Protein AF-A0A2W4NNN7-F1 (afdb_monomer_lite)

Radius of gyration: 45.5 Å; chains: 1; bounding box: 93×50×126 Å

Secondary structure (DSSP, 8-state):
------------PPP----PPPPP---PPPHHHHHHHHHHHHHHHHHHHHHHHHHHHHHHHHHHHHHHHHHHHHHHHHHHHHHTT-S-HHHHHHHHHHHHHHHHHHHHHHHT-

Foldseek 3Di:
DDDDDDPPPDPDDPDPDPPPPDDDPPPDDPVVVVVVVVVVVVVVVVVVVVVVVVVVVVVVVVVLVVVLVVLVVVLVVLVVCVVVVVDDPVRSVVVNVVSVVVNVVSVVVVVVD

pLDDT: mean 79.13, std 13.16, range [44.31, 95.81]

Sequence 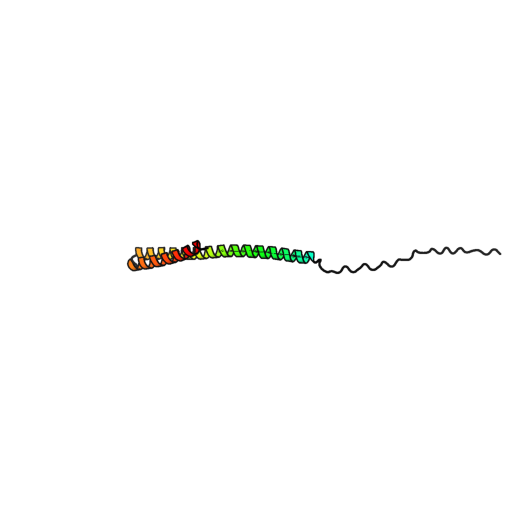(113 aa):
APRGLALVVQLARPPVEPRAPSPPVNGDPPLVLIIGLIAEALLIAGLLFWYFRRQQRRAKASDRQARIDTLARQIAELDNQYNAGKIDANVYEARRAQLKRQIARLMEGESDT

Structure (mmCIF, N/CA/C/O backbone):
data_AF-A0A2W4NNN7-F1
#
_entry.id   AF-A0A2W4NNN7-F1
#
loop_
_atom_site.group_PDB
_atom_site.id
_atom_site.type_symbol
_atom_site.label_atom_id
_atom_site.label_alt_id
_atom_site.label_comp_id
_atom_site.label_asym_id
_atom_site.label_entity_id
_atom_site.label_seq_id
_atom_site.pdbx_PDB_ins_code
_atom_site.Cartn_x
_atom_site.Cartn_y
_atom_site.Cartn_z
_atom_site.occupancy
_atom_site.B_iso_or_equiv
_atom_site.auth_seq_id
_atom_site.auth_comp_id
_atom_site.auth_asym_id
_atom_site.auth_atom_id
_atom_site.pdbx_PDB_model_num
ATOM 1 N N . ALA A 1 1 ? 74.002 -34.725 -98.472 1.00 44.31 1 ALA A N 1
ATOM 2 C CA . ALA A 1 1 ? 73.544 -34.774 -97.069 1.00 44.31 1 ALA A CA 1
ATOM 3 C C . ALA A 1 1 ? 72.354 -33.831 -96.898 1.00 44.31 1 ALA A C 1
ATOM 5 O O . ALA A 1 1 ? 72.559 -32.629 -97.031 1.00 44.31 1 ALA A O 1
ATOM 6 N N . PRO A 1 2 ? 71.122 -34.319 -96.677 1.00 52.44 2 PRO A N 1
ATOM 7 C CA . PRO A 1 2 ? 70.005 -33.448 -96.330 1.00 52.44 2 PRO A CA 1
ATOM 8 C C . PRO A 1 2 ? 70.004 -33.193 -94.814 1.00 52.44 2 PRO A C 1
ATOM 10 O O . PRO A 1 2 ? 70.079 -34.126 -94.018 1.00 52.44 2 PRO A O 1
ATOM 13 N N . ARG A 1 3 ? 69.975 -31.919 -94.408 1.00 48.69 3 ARG A N 1
ATOM 14 C CA . ARG A 1 3 ? 69.863 -31.514 -93.000 1.00 48.69 3 ARG A CA 1
ATOM 15 C C . ARG A 1 3 ? 68.416 -31.708 -92.550 1.00 48.69 3 ARG A C 1
ATOM 17 O O . ARG A 1 3 ? 67.521 -31.050 -93.071 1.00 48.69 3 ARG A O 1
ATOM 24 N N . GLY A 1 4 ? 68.204 -32.616 -91.600 1.00 53.81 4 GLY A N 1
ATOM 25 C CA . GLY A 1 4 ? 66.928 -32.783 -90.913 1.00 53.81 4 GLY A CA 1
ATOM 26 C C . GLY A 1 4 ? 66.606 -31.540 -90.088 1.00 53.81 4 GLY A C 1
ATOM 27 O O . GLY A 1 4 ? 67.339 -31.197 -89.163 1.00 53.81 4 GLY A O 1
ATOM 28 N N . LEU A 1 5 ? 65.521 -30.853 -90.438 1.00 55.59 5 LEU A N 1
ATOM 29 C CA . LEU A 1 5 ? 64.937 -29.798 -89.619 1.00 55.59 5 LEU A CA 1
ATOM 30 C C . LEU A 1 5 ? 64.127 -30.459 -88.501 1.00 55.59 5 LEU A C 1
ATOM 32 O O . LEU A 1 5 ? 63.004 -30.910 -88.714 1.00 55.59 5 LEU A O 1
ATOM 36 N N . ALA A 1 6 ? 64.718 -30.546 -87.311 1.00 56.56 6 ALA A N 1
ATOM 37 C CA . ALA A 1 6 ? 64.005 -30.909 -86.096 1.00 56.56 6 ALA A CA 1
ATOM 38 C C . ALA A 1 6 ? 63.080 -29.745 -85.704 1.00 56.56 6 ALA A C 1
ATOM 40 O O . ALA A 1 6 ? 63.526 -28.719 -85.191 1.00 56.56 6 ALA A O 1
ATOM 41 N N . LEU A 1 7 ? 61.788 -29.890 -85.992 1.00 55.19 7 LEU A N 1
ATOM 42 C CA . LEU A 1 7 ? 60.744 -28.959 -85.577 1.00 55.19 7 LEU A CA 1
ATOM 43 C C . LEU A 1 7 ? 60.498 -29.155 -84.072 1.00 55.19 7 LEU A C 1
ATOM 45 O O . LEU A 1 7 ? 59.757 -30.042 -83.653 1.00 55.19 7 LEU A O 1
ATOM 49 N N . VAL A 1 8 ? 61.172 -28.356 -83.245 1.00 59.72 8 VAL A N 1
ATOM 50 C CA . VAL A 1 8 ? 60.909 -28.284 -81.802 1.00 59.72 8 VAL A CA 1
ATOM 51 C C . VAL A 1 8 ? 59.605 -27.512 -81.613 1.00 59.72 8 VAL A C 1
ATOM 53 O O . VAL A 1 8 ? 59.576 -26.285 -81.649 1.00 59.72 8 VAL A O 1
ATOM 56 N N . VAL A 1 9 ? 58.500 -28.240 -81.451 1.00 59.50 9 VAL A N 1
ATOM 57 C CA . VAL A 1 9 ? 57.197 -27.665 -81.102 1.00 59.50 9 VAL A CA 1
ATOM 58 C C . VAL A 1 9 ? 57.244 -27.250 -79.630 1.00 59.50 9 VAL A C 1
ATOM 60 O O . VAL A 1 9 ? 57.064 -28.060 -78.722 1.00 59.50 9 VAL A O 1
ATOM 63 N N . GLN A 1 10 ? 57.538 -25.975 -79.387 1.00 59.72 10 GLN A N 1
ATOM 64 C CA . GLN A 1 10 ? 57.488 -25.370 -78.062 1.00 59.72 10 GLN A CA 1
ATOM 65 C C . GLN A 1 10 ? 56.012 -25.138 -77.690 1.00 59.72 10 GLN A C 1
ATOM 67 O O . GLN A 1 10 ? 55.399 -24.156 -78.100 1.00 59.72 10 GLN A O 1
ATOM 72 N N . LEU A 1 11 ? 55.420 -26.074 -76.942 1.00 62.75 11 LEU A N 1
ATOM 73 C CA . LEU A 1 11 ? 54.103 -25.916 -76.316 1.00 62.75 11 LEU A CA 1
ATOM 74 C C . LEU A 1 11 ? 54.165 -24.750 -75.318 1.00 62.75 11 LEU A C 1
ATOM 76 O O . LEU A 1 11 ? 54.600 -24.916 -74.177 1.00 62.75 11 LEU A O 1
ATOM 80 N N . ALA A 1 12 ? 53.764 -23.559 -75.759 1.00 63.69 12 ALA A N 1
ATOM 81 C CA . ALA A 1 12 ? 53.596 -22.399 -74.898 1.00 63.69 12 ALA A CA 1
ATOM 82 C C . ALA A 1 12 ? 52.485 -22.698 -73.877 1.00 63.69 12 ALA A C 1
ATOM 84 O O . ALA A 1 12 ? 51.302 -22.716 -74.212 1.00 63.69 12 ALA A O 1
ATOM 85 N N . ARG A 1 13 ? 52.862 -22.979 -72.624 1.00 63.22 13 ARG A N 1
ATOM 86 C CA . ARG A 1 13 ? 51.911 -22.981 -71.503 1.00 63.22 13 ARG A CA 1
ATOM 87 C C . ARG A 1 13 ? 51.355 -21.555 -71.360 1.00 63.22 13 ARG A C 1
ATOM 89 O O . ARG A 1 13 ? 52.161 -20.623 -71.391 1.00 63.22 13 ARG A O 1
ATOM 96 N N . PRO A 1 14 ? 50.034 -21.355 -71.203 1.00 69.88 14 PRO A N 1
ATOM 97 C CA . PRO A 1 14 ? 49.505 -20.027 -70.914 1.00 69.88 14 PRO A CA 1
ATOM 98 C C . PRO A 1 14 ? 50.109 -19.513 -69.595 1.00 69.88 14 PRO A C 1
ATOM 100 O O . PRO A 1 14 ? 50.367 -20.321 -68.693 1.00 69.88 14 PRO A O 1
ATOM 103 N N . PRO A 1 15 ? 50.378 -18.201 -69.476 1.00 67.38 15 PRO A N 1
ATOM 104 C CA . PRO A 1 15 ? 50.933 -17.634 -68.257 1.00 67.38 15 PRO A CA 1
ATOM 105 C C . PRO A 1 15 ? 49.976 -17.922 -67.099 1.00 67.38 15 PRO A C 1
ATOM 107 O O . PRO A 1 15 ? 48.780 -17.652 -67.190 1.00 67.38 15 PRO A O 1
ATOM 110 N N . VAL A 1 16 ? 50.497 -18.500 -66.015 1.00 67.88 16 VAL A N 1
ATOM 111 C CA . VAL A 1 16 ? 49.761 -18.597 -64.752 1.00 67.88 16 VAL A CA 1
ATOM 112 C C . VAL A 1 16 ? 49.606 -17.168 -64.252 1.00 67.88 16 VAL A C 1
ATOM 114 O O . VAL A 1 16 ? 50.550 -16.584 -63.723 1.00 67.88 16 VAL A O 1
ATOM 117 N N . GLU A 1 17 ? 48.443 -16.578 -64.504 1.00 72.88 17 GLU A N 1
ATOM 118 C CA . GLU A 1 17 ? 48.112 -15.243 -64.030 1.00 72.88 17 GLU A CA 1
ATOM 119 C C . GLU A 1 17 ? 48.105 -15.285 -62.492 1.00 72.88 17 GLU A C 1
ATOM 121 O O . GLU A 1 17 ? 47.393 -16.112 -61.906 1.00 72.88 17 GLU A O 1
ATOM 126 N N . PRO A 1 18 ? 48.939 -14.485 -61.805 1.00 71.50 18 PRO A N 1
ATOM 127 C CA . PRO A 1 18 ? 48.935 -14.457 -60.354 1.00 71.50 18 PRO A CA 1
ATOM 128 C C . PRO A 1 18 ? 47.559 -13.967 -59.905 1.00 71.50 18 PRO A C 1
ATOM 130 O O . PRO A 1 18 ? 47.204 -12.809 -60.113 1.00 71.50 18 PRO A O 1
ATOM 133 N N . ARG A 1 19 ? 46.762 -14.869 -59.318 1.00 70.94 19 ARG A N 1
ATOM 134 C CA . ARG A 1 19 ? 45.457 -14.539 -58.740 1.00 70.94 19 ARG A CA 1
ATOM 135 C C . ARG A 1 19 ? 45.673 -13.389 -57.756 1.00 70.94 19 ARG A C 1
ATOM 137 O O . ARG A 1 19 ? 46.334 -13.576 -56.735 1.00 70.94 19 ARG A O 1
ATOM 144 N N . ALA A 1 20 ? 45.158 -12.210 -58.100 1.00 74.62 20 ALA A N 1
ATOM 145 C CA . ALA A 1 20 ? 45.269 -11.028 -57.262 1.00 74.62 20 ALA A CA 1
ATOM 146 C C . ALA A 1 20 ? 44.755 -11.353 -55.847 1.00 74.62 20 ALA A C 1
ATOM 148 O O . ALA A 1 20 ? 43.739 -12.049 -55.720 1.00 74.62 20 ALA A O 1
ATOM 149 N N . PRO A 1 21 ? 45.439 -10.891 -54.787 1.00 72.88 21 PRO A N 1
ATOM 150 C CA . PRO A 1 21 ? 44.943 -11.065 -53.433 1.00 72.88 21 PRO A CA 1
ATOM 151 C C . PRO A 1 21 ? 43.580 -10.378 -53.321 1.00 72.88 21 PRO A C 1
ATOM 153 O O . PRO A 1 21 ? 43.435 -9.193 -53.620 1.00 72.88 21 PRO A O 1
ATOM 156 N N . SER A 1 22 ? 42.565 -11.141 -52.922 1.00 68.50 22 SER A N 1
ATOM 157 C CA . SER A 1 22 ? 41.244 -10.606 -52.602 1.00 68.50 22 SER A CA 1
ATOM 158 C C . SER A 1 22 ? 41.372 -9.580 -51.469 1.00 68.50 22 SER A C 1
ATOM 160 O O . SER A 1 22 ? 42.110 -9.843 -50.514 1.00 68.50 22 SER A O 1
ATOM 162 N N . PRO A 1 23 ? 40.690 -8.423 -51.554 1.00 72.56 23 PRO A N 1
ATOM 163 C CA . PRO A 1 23 ? 40.797 -7.388 -50.535 1.00 72.56 23 PRO A CA 1
ATOM 164 C C . PRO A 1 23 ? 40.353 -7.926 -49.164 1.00 72.56 23 PRO A C 1
ATOM 166 O O . PRO A 1 23 ? 39.443 -8.761 -49.104 1.00 72.56 23 PRO A O 1
ATOM 169 N N . PRO A 1 24 ? 40.972 -7.465 -48.062 1.00 68.38 24 PRO A N 1
ATOM 170 C CA . PRO A 1 24 ? 40.560 -7.857 -46.723 1.00 68.38 24 PRO A CA 1
ATOM 171 C C . PRO A 1 24 ? 39.120 -7.392 -46.474 1.00 68.38 24 PRO A C 1
ATOM 173 O O . PRO A 1 24 ? 38.798 -6.212 -46.610 1.00 68.38 24 PRO A O 1
ATOM 176 N N . VAL A 1 25 ? 38.245 -8.328 -46.108 1.00 67.38 25 VAL A N 1
ATOM 177 C CA . VAL A 1 25 ? 36.930 -8.007 -45.548 1.00 67.38 25 VAL A CA 1
ATOM 178 C C . VAL A 1 25 ? 37.182 -7.469 -44.143 1.00 67.38 25 VAL A C 1
ATOM 180 O O . VAL A 1 25 ? 37.458 -8.235 -43.222 1.00 67.38 25 VAL A O 1
ATOM 183 N N . ASN A 1 26 ? 37.164 -6.146 -43.991 1.00 69.25 26 ASN A N 1
ATOM 184 C CA . ASN A 1 26 ? 37.289 -5.502 -42.686 1.00 69.25 26 ASN A CA 1
ATOM 185 C C . ASN A 1 26 ? 36.083 -5.899 -41.820 1.00 69.25 26 ASN A C 1
ATOM 187 O O . ASN A 1 26 ? 34.936 -5.705 -42.219 1.00 69.25 26 ASN A O 1
ATOM 191 N N . GLY A 1 27 ? 36.353 -6.490 -40.654 1.00 63.66 27 GLY A N 1
ATOM 192 C CA . GLY A 1 27 ? 35.362 -7.040 -39.722 1.00 63.66 27 GLY A CA 1
ATOM 193 C C . GLY A 1 27 ? 34.647 -5.997 -38.863 1.00 63.66 27 GLY A C 1
ATOM 194 O O . GLY A 1 27 ? 34.316 -6.292 -37.716 1.00 63.66 27 GLY A O 1
ATOM 195 N N . ASP A 1 28 ? 34.429 -4.790 -39.384 1.00 70.25 28 ASP A N 1
ATOM 196 C CA . ASP A 1 28 ? 33.667 -3.770 -38.675 1.00 70.25 28 ASP A CA 1
ATOM 197 C C . ASP A 1 28 ? 32.180 -4.142 -38.735 1.00 70.25 28 ASP A C 1
ATOM 199 O O . ASP A 1 28 ? 31.626 -4.278 -39.834 1.00 70.25 28 ASP A O 1
ATOM 203 N N . PRO A 1 29 ? 31.505 -4.348 -37.588 1.00 68.62 29 PRO A N 1
ATOM 204 C CA . PRO A 1 29 ? 30.083 -4.640 -37.594 1.00 68.62 29 PRO A CA 1
ATOM 205 C C . PRO A 1 29 ? 29.358 -3.491 -38.306 1.00 68.62 29 PRO A C 1
ATOM 207 O O . PRO A 1 29 ? 29.564 -2.326 -37.949 1.00 68.62 29 PRO A O 1
ATOM 210 N N . PRO A 1 30 ? 28.520 -3.784 -39.319 1.00 78.94 30 PRO A N 1
ATOM 211 C CA . PRO A 1 30 ? 27.854 -2.745 -40.081 1.00 78.94 30 PRO A CA 1
ATOM 212 C C . PRO A 1 30 ? 27.048 -1.883 -39.117 1.00 78.94 30 PRO A C 1
ATOM 214 O O . PRO A 1 30 ? 26.241 -2.387 -38.339 1.00 78.94 30 PRO A O 1
ATOM 217 N N . LEU A 1 31 ? 27.279 -0.574 -39.177 1.00 80.81 31 LEU A N 1
ATOM 218 C CA . LEU A 1 31 ? 26.737 0.436 -38.264 1.00 80.81 31 LEU A CA 1
ATOM 219 C C . LEU A 1 31 ? 25.209 0.325 -38.064 1.00 80.81 31 LEU A C 1
ATOM 221 O O . LEU A 1 31 ? 24.688 0.625 -36.993 1.00 80.81 31 LEU A O 1
ATOM 225 N N . VAL A 1 32 ? 24.500 -0.201 -39.065 1.00 81.06 32 VAL A N 1
ATOM 226 C CA . VAL A 1 32 ? 23.065 -0.524 -39.024 1.00 81.06 32 VAL A CA 1
ATOM 227 C C . VAL A 1 32 ? 22.712 -1.550 -37.937 1.00 81.06 32 VAL A C 1
ATOM 229 O O . VAL A 1 32 ? 21.696 -1.389 -37.267 1.00 81.06 32 VAL A O 1
ATOM 232 N N . LEU A 1 33 ? 23.543 -2.574 -37.715 1.00 84.19 33 LEU A N 1
ATOM 233 C CA . LEU A 1 33 ? 23.321 -3.566 -36.658 1.00 84.19 33 LEU A CA 1
ATOM 234 C C . LEU A 1 33 ? 23.467 -2.946 -35.269 1.00 84.19 33 LEU A C 1
ATOM 236 O O . LEU A 1 33 ? 22.658 -3.233 -34.394 1.00 84.19 33 LEU A O 1
ATOM 240 N N . ILE A 1 34 ? 24.447 -2.057 -35.077 1.00 85.25 34 ILE A N 1
ATOM 241 C CA . ILE A 1 34 ? 24.634 -1.344 -33.805 1.00 85.25 34 ILE A CA 1
ATOM 242 C C . ILE A 1 34 ? 23.418 -0.457 -33.516 1.00 85.25 34 ILE A C 1
ATOM 244 O O . ILE A 1 34 ? 22.875 -0.496 -32.414 1.00 85.25 34 ILE A O 1
ATOM 248 N N . ILE A 1 35 ? 22.953 0.303 -34.514 1.00 89.44 35 ILE A N 1
ATOM 249 C CA . ILE A 1 35 ? 21.759 1.149 -34.378 1.00 89.44 35 ILE A CA 1
ATOM 250 C C . ILE A 1 35 ? 20.522 0.304 -34.062 1.00 89.44 35 ILE A C 1
ATOM 252 O O . ILE A 1 35 ? 19.754 0.670 -33.174 1.00 89.44 35 ILE A O 1
ATOM 256 N N . GLY A 1 36 ? 20.342 -0.828 -34.748 1.00 90.19 36 GLY A N 1
ATOM 257 C CA . GLY A 1 36 ? 19.230 -1.746 -34.496 1.00 90.19 36 GLY A CA 1
ATOM 258 C C . GLY A 1 36 ? 19.214 -2.255 -33.055 1.00 90.19 36 GLY A C 1
ATOM 259 O O . GLY A 1 36 ? 18.179 -2.205 -32.395 1.00 90.19 36 GLY A O 1
ATOM 260 N N . LEU A 1 37 ? 20.379 -2.645 -32.537 1.00 91.12 37 LEU A N 1
ATOM 261 C CA . LEU A 1 37 ? 20.535 -3.172 -31.181 1.00 91.12 37 LEU A CA 1
ATOM 262 C C . LEU A 1 37 ? 20.262 -2.100 -30.113 1.00 91.12 37 LEU A C 1
ATOM 264 O O . LEU A 1 37 ? 19.606 -2.369 -29.107 1.00 91.12 37 LEU A O 1
ATOM 268 N N . ILE A 1 38 ? 20.695 -0.858 -30.354 1.00 92.81 38 ILE A N 1
ATOM 269 C CA . ILE A 1 38 ? 20.387 0.284 -29.480 1.00 92.81 38 ILE A CA 1
ATOM 270 C C . ILE A 1 38 ? 18.886 0.594 -29.502 1.00 92.81 38 ILE A C 1
ATOM 272 O O . ILE A 1 38 ? 18.289 0.805 -28.446 1.00 92.81 38 ILE A O 1
ATOM 276 N N . ALA A 1 39 ? 18.263 0.613 -30.682 1.00 93.62 39 ALA A N 1
ATOM 277 C CA . ALA A 1 39 ? 16.835 0.883 -30.815 1.00 93.62 39 ALA A CA 1
ATOM 278 C C . ALA A 1 39 ? 15.991 -0.169 -30.077 1.00 93.62 39 ALA A C 1
ATOM 280 O O . ALA A 1 39 ? 15.068 0.181 -29.343 1.00 93.62 39 ALA A O 1
ATOM 281 N N . GLU A 1 40 ? 16.345 -1.447 -30.207 1.00 92.12 40 GLU A N 1
ATOM 282 C CA . GLU A 1 40 ? 15.691 -2.543 -29.493 1.00 92.12 40 GLU A CA 1
ATOM 283 C C . GLU A 1 40 ? 15.870 -2.419 -27.973 1.00 92.12 40 GLU A C 1
ATOM 285 O O . GLU A 1 40 ? 14.894 -2.494 -27.221 1.00 92.12 40 GLU A O 1
ATOM 290 N N . ALA A 1 41 ? 17.090 -2.132 -27.510 1.00 93.94 41 ALA A N 1
ATOM 291 C CA . ALA A 1 41 ? 17.364 -1.916 -26.093 1.00 93.94 41 ALA A CA 1
ATOM 292 C C . ALA A 1 41 ? 16.544 -0.749 -25.516 1.00 93.94 41 ALA A C 1
ATOM 294 O O . ALA A 1 41 ? 16.010 -0.859 -24.411 1.00 93.94 41 ALA A O 1
ATOM 295 N N . LEU A 1 42 ? 16.385 0.346 -26.267 1.00 95.81 42 LEU A N 1
ATOM 296 C CA . LEU A 1 42 ? 15.564 1.490 -25.860 1.00 95.81 42 LEU A CA 1
ATOM 297 C C . LEU A 1 42 ? 14.072 1.151 -25.811 1.00 95.81 42 LEU A C 1
ATOM 299 O O . LEU A 1 42 ? 13.385 1.593 -24.889 1.00 95.81 42 LEU A O 1
ATOM 303 N N . LEU A 1 43 ? 13.567 0.348 -26.751 1.00 95.12 43 LEU A N 1
ATOM 304 C CA . LEU A 1 43 ? 12.180 -0.120 -26.726 1.00 95.12 43 LEU A CA 1
ATOM 305 C C . LEU A 1 43 ? 11.913 -0.997 -25.500 1.00 95.12 43 LEU A C 1
ATOM 307 O O . LEU A 1 43 ? 10.931 -0.772 -24.791 1.00 95.12 43 LEU A O 1
ATOM 311 N N . ILE A 1 44 ? 12.804 -1.946 -25.204 1.00 95.06 44 ILE A N 1
ATOM 312 C CA . ILE A 1 44 ? 12.689 -2.819 -24.029 1.00 95.06 44 ILE A CA 1
ATOM 313 C C . ILE A 1 44 ? 12.788 -1.994 -22.743 1.00 95.06 44 ILE A C 1
ATOM 315 O O . ILE A 1 44 ? 11.943 -2.132 -21.859 1.00 95.06 44 ILE A O 1
ATOM 319 N N . ALA A 1 45 ? 13.772 -1.098 -22.642 1.00 92.44 45 ALA A N 1
ATOM 320 C CA . ALA A 1 45 ? 13.948 -0.233 -21.480 1.00 92.44 45 ALA A CA 1
ATOM 321 C C . ALA A 1 45 ? 12.738 0.687 -21.266 1.00 92.44 45 ALA A C 1
ATOM 323 O O . ALA A 1 45 ? 12.258 0.821 -20.140 1.00 92.44 45 ALA A O 1
ATOM 324 N N . GLY A 1 46 ? 12.197 1.270 -22.338 1.00 91.56 46 GLY A N 1
ATOM 325 C CA . GLY A 1 46 ? 10.989 2.089 -22.297 1.00 91.56 46 GLY A CA 1
ATOM 326 C C . GLY A 1 46 ? 9.757 1.295 -21.864 1.00 91.56 46 GLY A C 1
ATOM 327 O O . GLY A 1 46 ? 8.990 1.759 -21.017 1.00 91.56 46 GLY A O 1
ATOM 328 N N . LEU A 1 47 ? 9.590 0.073 -22.378 1.00 93.00 47 LEU A N 1
ATOM 329 C CA . LEU A 1 47 ? 8.476 -0.804 -22.023 1.00 93.00 47 LEU A CA 1
ATOM 330 C C . LEU A 1 47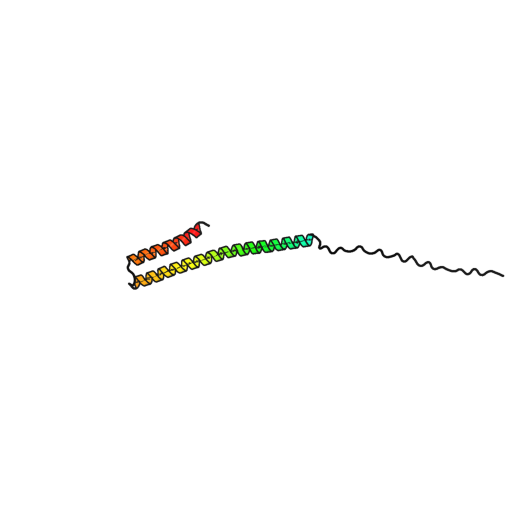 ? 8.565 -1.273 -20.566 1.00 93.00 47 LEU A C 1
ATOM 332 O O . LEU A 1 47 ? 7.569 -1.218 -19.843 1.00 93.00 47 LEU A O 1
ATOM 336 N N . LEU A 1 48 ? 9.757 -1.668 -20.109 1.00 92.12 48 LEU A N 1
ATOM 337 C CA . LEU A 1 48 ? 10.015 -2.011 -18.712 1.00 92.12 48 LEU A CA 1
ATOM 338 C C . LEU A 1 48 ? 9.771 -0.806 -17.805 1.00 92.12 48 LEU A C 1
ATOM 340 O O . LEU A 1 48 ? 9.058 -0.933 -16.813 1.00 92.12 48 LEU A O 1
ATOM 344 N N . PHE A 1 49 ? 10.282 0.376 -18.154 1.00 92.19 49 PHE A N 1
ATOM 345 C CA . PHE A 1 49 ? 10.047 1.603 -17.394 1.00 92.19 49 PHE A CA 1
ATOM 346 C C . PHE A 1 49 ? 8.552 1.926 -17.289 1.00 92.19 49 PHE A C 1
ATOM 348 O O . PHE A 1 49 ? 8.056 2.219 -16.199 1.00 92.19 49 PHE A O 1
ATOM 355 N N . TRP A 1 50 ? 7.805 1.817 -18.390 1.00 91.00 50 TRP A N 1
ATOM 356 C CA . TRP A 1 50 ? 6.355 2.009 -18.397 1.00 91.00 50 TRP A CA 1
ATOM 357 C C . TRP A 1 50 ? 5.631 0.971 -17.529 1.00 91.00 50 TRP A C 1
ATOM 359 O O . TRP A 1 50 ? 4.754 1.324 -16.733 1.00 91.00 50 TRP A O 1
ATOM 369 N N . TYR A 1 51 ? 6.031 -0.297 -17.621 1.00 88.94 51 TYR A N 1
ATOM 370 C CA . TYR A 1 51 ? 5.459 -1.390 -16.843 1.00 88.94 51 TYR A CA 1
ATOM 371 C C . TYR A 1 51 ? 5.728 -1.238 -15.338 1.00 88.94 51 TYR A C 1
ATOM 373 O O . TYR A 1 51 ? 4.790 -1.279 -14.537 1.00 88.94 51 TYR A O 1
ATOM 381 N N . PHE A 1 52 ? 6.973 -0.966 -14.942 1.00 83.12 52 PHE A N 1
ATOM 382 C CA . PHE A 1 52 ? 7.341 -0.704 -13.549 1.00 83.12 52 PHE A CA 1
ATOM 383 C C . PHE A 1 52 ? 6.650 0.547 -13.008 1.00 83.12 52 PHE A C 1
ATOM 385 O O . PHE A 1 52 ? 6.114 0.526 -11.899 1.00 83.12 52 PHE A O 1
ATOM 392 N N . ARG A 1 53 ? 6.559 1.620 -13.802 1.00 80.56 53 ARG A N 1
ATOM 393 C CA . ARG A 1 53 ? 5.807 2.827 -13.431 1.00 80.56 53 ARG A CA 1
ATOM 394 C C . ARG A 1 53 ? 4.325 2.521 -13.199 1.00 80.56 53 ARG A C 1
ATOM 396 O O . ARG A 1 53 ? 3.725 3.074 -12.277 1.00 80.56 53 ARG A O 1
ATOM 403 N N . ARG A 1 54 ? 3.725 1.620 -13.984 1.00 73.50 54 ARG A N 1
ATOM 404 C CA . ARG A 1 54 ? 2.339 1.165 -13.785 1.00 73.50 54 ARG A CA 1
ATOM 405 C C . ARG A 1 54 ? 2.187 0.304 -12.529 1.00 73.50 54 ARG A C 1
ATOM 407 O O . ARG A 1 54 ? 1.207 0.468 -11.803 1.00 73.50 54 A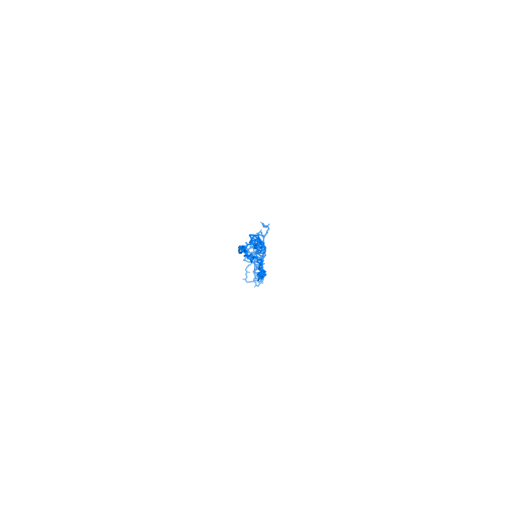RG A O 1
ATOM 414 N N . GLN A 1 55 ? 3.146 -0.571 -12.235 1.00 71.12 55 GLN A N 1
ATOM 415 C CA . GLN A 1 55 ? 3.130 -1.381 -11.015 1.00 71.12 55 GLN A CA 1
ATOM 416 C C . GLN A 1 55 ? 3.295 -0.539 -9.747 1.00 71.12 55 GLN A C 1
ATOM 418 O O . GLN A 1 55 ? 2.570 -0.757 -8.781 1.00 71.12 55 GLN A O 1
ATOM 423 N N . GLN A 1 56 ? 4.166 0.472 -9.757 1.00 69.00 56 GLN A N 1
ATOM 424 C CA . GLN A 1 56 ? 4.338 1.366 -8.610 1.00 69.00 56 GLN A CA 1
ATOM 425 C C . GLN A 1 56 ? 3.047 2.111 -8.248 1.00 69.00 56 GLN A C 1
ATOM 427 O O . GLN A 1 56 ? 2.784 2.345 -7.070 1.00 69.00 56 GLN A O 1
ATOM 432 N N . ARG A 1 57 ? 2.206 2.449 -9.234 1.00 63.78 57 ARG A N 1
ATOM 433 C CA . ARG A 1 57 ? 0.879 3.032 -8.973 1.00 63.78 57 ARG A CA 1
ATOM 434 C C . ARG A 1 57 ? -0.052 2.040 -8.270 1.00 63.78 57 ARG A C 1
ATOM 436 O O . ARG A 1 57 ? -0.737 2.417 -7.327 1.00 63.78 57 ARG A O 1
ATOM 443 N N . ARG A 1 58 ? -0.028 0.765 -8.671 1.00 63.47 58 ARG A N 1
ATOM 444 C CA . ARG A 1 58 ? -0.836 -0.301 -8.049 1.00 63.47 58 ARG A CA 1
ATOM 445 C C . ARG A 1 58 ? -0.364 -0.652 -6.636 1.00 63.47 58 ARG A C 1
ATOM 447 O O . ARG A 1 58 ? -1.190 -0.807 -5.746 1.00 63.47 58 ARG A O 1
ATOM 454 N N . ALA A 1 59 ? 0.948 -0.720 -6.416 1.00 63.47 59 ALA A N 1
ATOM 455 C CA . ALA A 1 59 ? 1.523 -0.998 -5.100 1.00 63.47 59 ALA A CA 1
ATOM 456 C C . ALA A 1 59 ? 1.177 0.100 -4.079 1.00 63.47 59 ALA A C 1
ATOM 458 O O . ALA A 1 59 ? 0.805 -0.204 -2.950 1.00 63.47 59 ALA A O 1
ATOM 459 N N . LYS A 1 60 ? 1.215 1.375 -4.492 1.00 64.44 60 LYS A N 1
ATOM 460 C CA . LYS A 1 60 ? 0.820 2.508 -3.639 1.00 64.44 60 LYS A CA 1
ATOM 461 C C . LYS A 1 60 ? -0.664 2.480 -3.265 1.00 64.44 60 LYS A C 1
ATOM 463 O O . LYS A 1 60 ? -0.997 2.778 -2.122 1.00 64.44 60 LYS A O 1
ATOM 468 N N . ALA A 1 61 ? -1.537 2.098 -4.200 1.00 64.88 61 ALA A N 1
ATOM 469 C CA . ALA A 1 61 ? -2.962 1.923 -3.918 1.00 64.88 61 ALA A CA 1
ATOM 470 C C . ALA A 1 61 ? -3.203 0.776 -2.917 1.00 64.88 61 ALA A C 1
ATOM 472 O O . ALA A 1 61 ? -3.942 0.945 -1.952 1.00 64.88 61 ALA A O 1
ATOM 473 N N . SER A 1 62 ? -2.508 -0.357 -3.086 1.00 72.62 62 SER A N 1
ATOM 474 C CA . SER A 1 62 ? -2.612 -1.507 -2.176 1.00 72.62 62 SER A CA 1
ATOM 475 C C . SER A 1 62 ? -2.118 -1.203 -0.756 1.00 72.62 62 SER A C 1
ATOM 477 O O . SER A 1 62 ? -2.770 -1.601 0.205 1.00 72.62 62 SER A O 1
ATOM 479 N N . ASP A 1 63 ? -0.989 -0.499 -0.604 1.00 78.69 63 ASP A N 1
ATOM 480 C CA . ASP A 1 63 ? -0.460 -0.118 0.716 1.00 78.69 63 ASP A CA 1
ATOM 481 C C . ASP A 1 63 ? -1.403 0.856 1.441 1.00 78.69 63 ASP A C 1
ATOM 483 O O . ASP A 1 63 ? -1.623 0.758 2.647 1.00 78.69 63 ASP A O 1
ATOM 487 N N . ARG A 1 64 ? -2.032 1.776 0.699 1.00 75.81 64 ARG A N 1
ATOM 488 C CA . ARG A 1 64 ? -3.014 2.710 1.262 1.00 75.81 64 ARG A CA 1
ATOM 489 C C . ARG A 1 64 ? -4.291 1.996 1.715 1.00 75.81 64 ARG A C 1
ATOM 491 O O . ARG A 1 64 ? -4.750 2.264 2.825 1.00 75.81 64 ARG A O 1
ATOM 498 N N . GLN A 1 65 ? -4.810 1.057 0.921 1.00 81.56 65 GLN A N 1
ATOM 499 C CA . GLN A 1 65 ? -5.971 0.245 1.302 1.00 81.56 65 GLN A CA 1
ATOM 500 C C . GLN A 1 65 ? -5.699 -0.561 2.580 1.00 81.56 65 GLN A C 1
ATOM 502 O O . GLN A 1 65 ? -6.512 -0.550 3.500 1.00 81.56 65 GLN A O 1
ATOM 507 N N . ALA A 1 66 ? -4.514 -1.169 2.700 1.00 83.81 66 ALA A N 1
ATOM 508 C CA . ALA A 1 66 ? -4.127 -1.908 3.902 1.00 83.81 66 ALA A CA 1
ATOM 509 C C . ALA A 1 66 ? -4.108 -1.024 5.168 1.00 83.81 66 ALA A C 1
ATOM 511 O O . ALA A 1 66 ? -4.476 -1.471 6.261 1.00 83.81 66 ALA A O 1
ATOM 512 N N . ARG A 1 67 ? -3.722 0.254 5.037 1.00 84.88 67 ARG A N 1
ATOM 513 C CA . ARG A 1 67 ? -3.769 1.232 6.140 1.00 84.88 67 ARG A CA 1
ATOM 514 C C . ARG A 1 67 ? -5.205 1.595 6.522 1.00 84.88 67 ARG A C 1
ATOM 516 O O . ARG A 1 67 ? -5.497 1.670 7.714 1.00 84.88 67 ARG A O 1
ATOM 523 N N . ILE A 1 68 ? -6.095 1.779 5.544 1.00 84.88 68 ILE A N 1
ATOM 524 C CA . ILE A 1 68 ? -7.526 2.040 5.784 1.00 84.88 68 ILE A CA 1
ATOM 525 C C . ILE A 1 68 ? -8.161 0.855 6.520 1.00 84.88 68 ILE A C 1
ATOM 527 O O . ILE A 1 68 ? -8.792 1.051 7.558 1.00 84.88 68 ILE A O 1
ATOM 531 N N . ASP A 1 69 ? -7.917 -0.371 6.056 1.00 86.44 69 ASP A N 1
ATOM 532 C CA . ASP A 1 69 ? -8.428 -1.592 6.688 1.00 86.44 69 ASP A CA 1
ATOM 533 C C . ASP A 1 69 ? -7.926 -1.740 8.133 1.00 86.44 69 ASP A C 1
ATOM 535 O O . ASP A 1 69 ? -8.667 -2.146 9.032 1.00 86.44 69 ASP A O 1
ATOM 539 N N . THR A 1 70 ? -6.670 -1.366 8.387 1.00 89.19 70 THR A N 1
ATOM 540 C CA . THR A 1 70 ? -6.092 -1.376 9.737 1.00 89.19 70 THR A CA 1
ATOM 541 C C . THR A 1 70 ? -6.792 -0.375 10.661 1.00 89.19 70 THR A C 1
ATOM 543 O O . THR A 1 70 ? -7.116 -0.719 11.798 1.00 89.19 70 THR A O 1
ATOM 546 N N . LEU A 1 71 ? -7.074 0.843 10.186 1.00 88.06 71 LEU A N 1
ATOM 547 C CA . LEU A 1 71 ? -7.819 1.846 10.956 1.00 88.06 71 LEU A CA 1
ATOM 548 C C . LEU A 1 71 ? -9.271 1.412 11.198 1.00 88.06 71 LEU A C 1
ATOM 550 O O . LEU A 1 71 ? -9.789 1.599 12.297 1.00 88.06 71 LEU A O 1
ATOM 554 N N . ALA A 1 72 ? -9.912 0.774 10.217 1.00 87.12 72 ALA A N 1
ATOM 555 C CA . ALA A 1 72 ? -11.257 0.226 10.369 1.00 87.12 72 ALA A CA 1
ATOM 556 C C . ALA A 1 72 ? -11.314 -0.867 11.451 1.00 87.12 72 ALA A C 1
ATOM 558 O O . ALA A 1 72 ? -12.217 -0.863 12.288 1.00 87.12 72 ALA A O 1
ATOM 559 N N . ARG A 1 73 ? -10.314 -1.759 11.505 1.00 90.12 73 ARG A N 1
ATOM 560 C CA . ARG A 1 73 ? -10.196 -2.762 12.580 1.00 90.12 73 ARG A CA 1
ATOM 561 C C . ARG A 1 73 ? -10.010 -2.128 13.956 1.00 90.12 73 ARG A C 1
ATOM 563 O O . ARG A 1 73 ? -10.586 -2.617 14.920 1.00 90.12 73 ARG A O 1
ATOM 570 N N . GLN A 1 74 ? -9.251 -1.037 14.056 1.00 88.00 74 GLN A N 1
ATOM 571 C CA . GLN A 1 74 ? -9.099 -0.309 15.322 1.00 88.00 74 GLN A CA 1
ATOM 572 C C . GLN A 1 74 ? -10.417 0.312 15.792 1.00 88.00 74 GLN A C 1
ATOM 574 O O . GLN A 1 74 ? -10.679 0.317 16.990 1.00 88.00 74 GLN A O 1
ATOM 579 N N . ILE A 1 75 ? -11.257 0.797 14.869 1.00 86.62 75 ILE A N 1
ATOM 580 C CA . ILE A 1 75 ? -12.610 1.264 15.202 1.00 86.62 75 ILE A CA 1
ATOM 581 C C . ILE A 1 75 ? -13.450 0.093 15.719 1.00 86.62 75 ILE A C 1
ATOM 583 O O . ILE A 1 75 ? -14.050 0.219 16.775 1.00 86.62 75 ILE A O 1
ATOM 587 N N . ALA A 1 76 ? -13.436 -1.059 15.044 1.00 90.69 76 ALA A N 1
ATOM 588 C CA . ALA A 1 76 ? -14.186 -2.233 15.498 1.00 90.69 76 ALA A CA 1
ATOM 589 C C . ALA A 1 76 ? -13.746 -2.715 16.895 1.00 90.69 76 ALA A C 1
ATOM 591 O O . ALA A 1 76 ? -14.576 -3.067 17.729 1.00 90.69 76 ALA A O 1
ATOM 592 N N . GLU A 1 77 ? -12.444 -2.692 17.177 1.00 90.88 77 GLU A N 1
ATOM 593 C CA . GLU A 1 77 ? -11.915 -3.029 18.499 1.00 90.88 77 GLU A CA 1
ATOM 594 C C . GLU A 1 77 ? -12.316 -1.992 19.560 1.00 90.88 77 GLU A C 1
ATOM 596 O O . GLU A 1 77 ? -12.703 -2.350 20.671 1.00 90.88 77 GLU A O 1
ATOM 601 N N . LEU A 1 78 ? -12.285 -0.704 19.214 1.00 89.00 78 LEU A N 1
ATOM 602 C CA . LEU A 1 78 ? -12.755 0.369 20.086 1.00 89.00 78 LEU A CA 1
ATOM 603 C C . LEU A 1 78 ? -14.259 0.230 20.393 1.00 89.00 78 LEU A C 1
ATOM 605 O O . LEU A 1 78 ? -14.658 0.369 21.549 1.00 89.00 78 LEU A O 1
ATOM 609 N N . ASP A 1 79 ? -15.072 -0.091 19.385 1.00 88.94 79 ASP A N 1
ATOM 610 C CA . ASP A 1 79 ? -16.509 -0.348 19.514 1.00 88.94 79 ASP A CA 1
A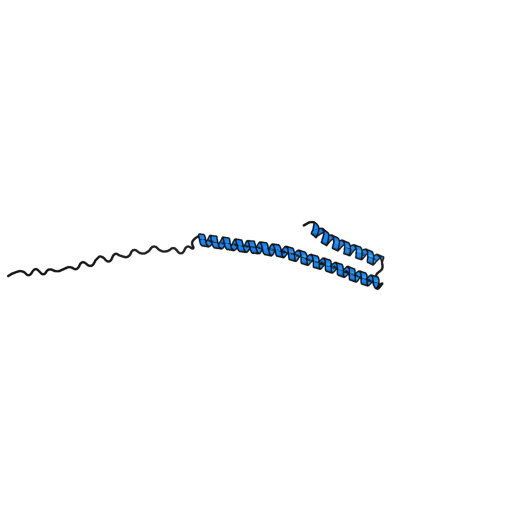TOM 611 C C . ASP A 1 79 ? -16.757 -1.548 20.451 1.00 88.94 79 ASP A C 1
ATOM 613 O O . ASP A 1 79 ? -17.600 -1.481 21.346 1.00 88.94 79 ASP A O 1
ATOM 617 N N . ASN A 1 80 ? -15.967 -2.622 20.328 1.00 90.50 80 ASN A N 1
ATOM 618 C CA . ASN A 1 80 ? -16.033 -3.771 21.236 1.00 90.50 80 ASN A CA 1
ATOM 619 C C . ASN A 1 80 ? -15.672 -3.401 22.680 1.00 90.50 80 ASN A C 1
ATOM 621 O O . ASN A 1 80 ? -16.330 -3.855 23.615 1.00 90.50 80 ASN A O 1
ATOM 625 N N . GLN A 1 81 ? -14.643 -2.577 22.885 1.00 89.38 81 GLN A N 1
ATOM 626 C CA . GLN A 1 81 ? -14.241 -2.126 24.220 1.00 89.38 81 GLN A CA 1
ATOM 627 C C . GLN A 1 81 ? -15.308 -1.247 24.874 1.00 89.38 81 GLN A C 1
ATOM 629 O O . GLN A 1 81 ? -15.542 -1.378 26.077 1.00 89.38 81 GLN A O 1
ATOM 634 N N . TYR A 1 82 ? -15.972 -0.393 24.094 1.00 90.75 82 TYR A N 1
ATOM 635 C CA . TYR A 1 82 ? -17.094 0.417 24.563 1.00 90.75 82 TYR A CA 1
ATOM 636 C C . TYR A 1 82 ? -18.302 -0.452 24.924 1.00 90.75 82 TYR A C 1
ATOM 638 O O . TYR A 1 82 ? -18.820 -0.347 26.033 1.00 90.75 82 TYR A O 1
ATOM 646 N N . ASN A 1 83 ? -18.682 -1.386 24.047 1.00 90.06 83 ASN A N 1
ATOM 647 C CA . ASN A 1 83 ? -19.7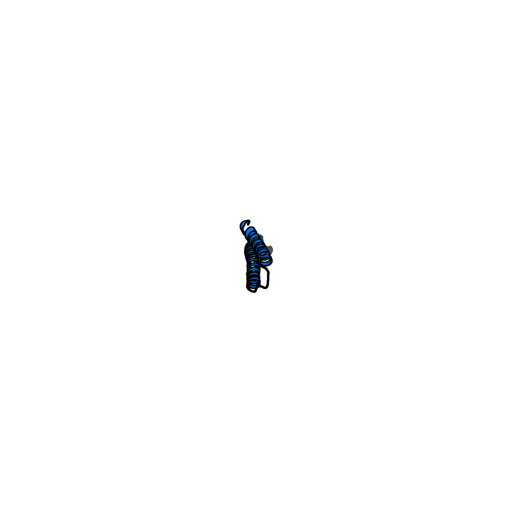73 -2.331 24.303 1.00 90.06 83 ASN A CA 1
ATOM 648 C C . ASN A 1 83 ? -19.495 -3.235 25.514 1.00 90.06 83 ASN A C 1
ATOM 650 O O . ASN A 1 83 ? -20.413 -3.606 26.239 1.00 90.06 83 ASN A O 1
ATOM 654 N N . ALA A 1 84 ? -18.225 -3.563 25.763 1.00 92.62 84 ALA A N 1
ATOM 655 C CA . ALA A 1 84 ? -17.784 -4.302 26.943 1.00 92.62 84 ALA A CA 1
ATOM 656 C C . ALA A 1 84 ? -17.701 -3.438 28.220 1.00 92.62 84 ALA A C 1
ATOM 658 O O . ALA A 1 84 ? -17.288 -3.946 29.262 1.00 92.62 84 ALA A O 1
ATOM 659 N N . GLY A 1 85 ? -18.026 -2.142 28.148 1.00 91.38 85 GLY A N 1
ATOM 660 C CA . GLY A 1 85 ? -17.967 -1.207 29.275 1.00 91.38 85 GLY A CA 1
ATOM 661 C C . GLY A 1 85 ? -16.550 -0.891 29.763 1.00 91.38 85 GLY A C 1
ATOM 662 O O . GLY A 1 85 ? -16.382 -0.384 30.868 1.00 91.38 85 GLY A O 1
ATOM 663 N N . LYS A 1 86 ? -15.513 -1.202 28.971 1.00 89.81 86 LYS A N 1
ATOM 664 C CA . LYS A 1 86 ? -14.100 -1.003 29.347 1.00 89.81 86 LYS A CA 1
ATOM 665 C C . LYS A 1 86 ? -13.622 0.436 29.160 1.00 89.81 86 LYS A C 1
ATOM 667 O O . LYS A 1 86 ? -12.571 0.797 29.684 1.00 89.81 86 LYS A O 1
ATOM 672 N N . ILE A 1 87 ? -14.351 1.237 28.385 1.00 89.94 87 ILE A N 1
ATOM 673 C CA . ILE A 1 87 ? -14.031 2.637 28.103 1.00 89.94 87 ILE A CA 1
ATOM 674 C C . ILE A 1 87 ? -15.274 3.512 28.254 1.00 89.94 87 ILE A C 1
ATOM 676 O O . ILE A 1 87 ? -16.387 3.086 27.954 1.00 89.94 87 ILE A O 1
ATOM 680 N N . ASP A 1 88 ? -15.062 4.745 28.706 1.00 90.81 88 ASP A N 1
ATOM 681 C CA . ASP A 1 88 ? -16.118 5.744 28.870 1.00 90.81 88 A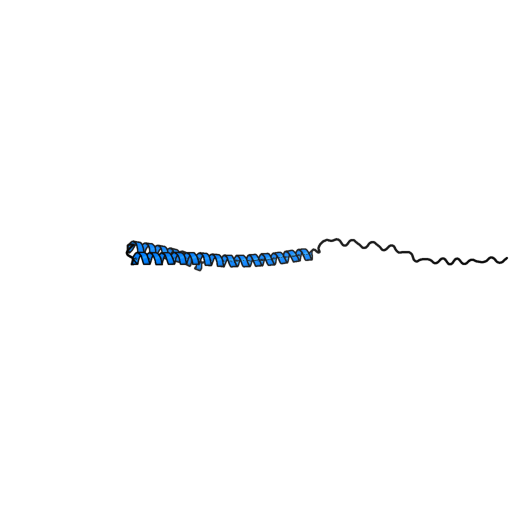SP A CA 1
ATOM 682 C C . ASP A 1 88 ? -16.625 6.269 27.514 1.00 90.81 88 ASP A C 1
ATOM 684 O O . ASP A 1 88 ? -15.863 6.349 26.544 1.00 90.81 88 ASP A O 1
ATOM 688 N N . ALA A 1 89 ? -17.896 6.675 27.453 1.00 87.31 89 ALA A N 1
ATOM 689 C CA . ALA A 1 89 ? -18.533 7.196 26.242 1.00 87.31 89 ALA A CA 1
ATOM 690 C C . ALA A 1 89 ? -17.811 8.423 25.664 1.00 87.31 89 ALA A C 1
ATOM 692 O O . ALA A 1 89 ? -17.669 8.543 24.447 1.00 87.31 89 ALA A O 1
ATOM 693 N N . ASN A 1 90 ? -17.293 9.310 26.518 1.00 88.75 90 ASN A N 1
ATOM 694 C CA . ASN A 1 90 ? -16.564 10.494 26.067 1.00 88.75 90 ASN A CA 1
ATOM 695 C C . ASN A 1 90 ? -15.226 10.103 25.408 1.00 88.75 90 ASN A C 1
ATOM 697 O O . ASN A 1 90 ? -14.856 10.606 24.345 1.00 88.75 90 ASN A O 1
ATOM 701 N N . VAL A 1 91 ? -14.526 9.128 25.997 1.00 89.00 91 VAL A N 1
ATOM 702 C CA . VAL A 1 91 ? -13.261 8.598 25.460 1.00 89.00 91 VAL A CA 1
ATOM 703 C C . VAL A 1 91 ? -13.495 7.847 24.148 1.00 89.00 91 VAL A C 1
ATOM 705 O O . VAL A 1 91 ? -12.707 7.992 23.209 1.00 89.00 91 VAL A O 1
ATOM 708 N N . TYR A 1 92 ? -14.575 7.071 24.070 1.00 89.81 92 TYR A N 1
ATOM 709 C CA . TYR A 1 92 ? -14.999 6.367 22.865 1.00 89.81 92 TYR A CA 1
ATOM 710 C C . TYR A 1 92 ? -15.253 7.336 21.705 1.00 89.81 92 TYR A C 1
ATOM 712 O O . TYR A 1 92 ? -14.613 7.213 20.658 1.00 89.81 92 TYR A O 1
ATOM 720 N N . GLU A 1 93 ? -16.106 8.346 21.900 1.00 90.31 93 GLU A N 1
ATOM 721 C CA . GLU A 1 93 ? -16.444 9.308 20.847 1.00 90.31 93 GLU A CA 1
ATOM 722 C C . GLU A 1 93 ? -15.216 10.098 20.383 1.00 90.31 93 GLU A C 1
ATOM 724 O O . GLU A 1 93 ? -14.977 10.223 19.179 1.00 90.31 93 GLU A O 1
ATOM 729 N N . ALA A 1 94 ? -14.368 10.551 21.314 1.00 91.00 94 ALA A N 1
ATOM 730 C CA . ALA A 1 94 ? -13.136 11.260 20.976 1.00 91.00 94 ALA A CA 1
ATOM 731 C C . ALA A 1 94 ? -12.195 10.406 20.104 1.00 91.00 94 ALA A C 1
ATOM 733 O O . ALA A 1 94 ? -11.705 10.871 19.068 1.00 91.00 94 ALA A O 1
ATOM 734 N N . ARG A 1 95 ? -11.969 9.140 20.482 1.00 87.12 95 ARG A N 1
ATOM 735 C CA . ARG A 1 95 ? -11.101 8.213 19.735 1.00 87.12 95 ARG A CA 1
ATOM 736 C C . ARG A 1 95 ? -11.702 7.831 18.385 1.00 87.12 95 ARG A C 1
ATOM 738 O O . ARG A 1 95 ? -10.995 7.818 17.376 1.00 87.12 95 ARG A O 1
ATOM 745 N N . ARG A 1 96 ? -13.012 7.600 18.331 1.00 90.25 96 ARG A N 1
ATOM 746 C CA . ARG A 1 96 ? -13.734 7.279 17.098 1.00 90.25 96 ARG A CA 1
ATOM 747 C C . ARG A 1 96 ? -13.697 8.436 16.103 1.00 90.25 96 ARG A C 1
ATOM 749 O O . ARG A 1 96 ? -13.463 8.208 14.916 1.00 90.25 96 ARG A O 1
ATOM 756 N N . ALA A 1 97 ? -13.850 9.678 16.567 1.00 91.19 97 ALA A N 1
ATOM 757 C CA . ALA A 1 97 ? -13.703 10.857 15.715 1.00 91.19 97 ALA A CA 1
ATOM 758 C C . ALA A 1 97 ? -12.272 10.992 15.171 1.00 91.19 97 ALA A C 1
ATOM 760 O O . ALA A 1 97 ? -12.094 11.303 13.993 1.00 91.19 97 ALA A O 1
ATOM 761 N N . GLN A 1 98 ? -11.248 10.738 15.993 1.00 90.81 98 GLN A N 1
ATOM 762 C CA . GLN A 1 98 ? -9.849 10.785 15.553 1.00 90.81 98 GLN A CA 1
ATOM 763 C C . GLN A 1 98 ? -9.549 9.747 14.464 1.00 90.81 98 GLN A C 1
ATOM 765 O O . GLN A 1 98 ? -8.993 10.110 13.427 1.00 90.81 98 GLN A O 1
ATOM 770 N N . LEU A 1 99 ? -9.962 8.492 14.656 1.00 88.69 99 LEU A N 1
ATOM 771 C CA . LEU A 1 99 ? -9.757 7.417 13.678 1.00 88.69 99 LEU A CA 1
ATOM 772 C C . LEU A 1 99 ? -10.487 7.708 12.358 1.00 88.69 99 LEU A C 1
ATOM 774 O O . LEU A 1 99 ? -9.900 7.584 11.282 1.00 88.69 99 LEU A O 1
ATOM 778 N N . LYS A 1 100 ? -11.730 8.202 12.422 1.00 88.88 100 LYS A N 1
ATOM 779 C CA . LYS A 1 100 ? -12.484 8.618 11.228 1.00 88.88 100 LYS A CA 1
ATOM 780 C C . LYS A 1 100 ? -11.811 9.763 10.470 1.00 88.88 100 LYS A C 1
ATOM 782 O O . LYS A 1 100 ? -11.752 9.721 9.245 1.00 88.88 100 LYS A O 1
ATOM 787 N N . ARG A 1 101 ? -11.258 10.762 11.169 1.00 92.12 101 ARG A N 1
ATOM 788 C CA . ARG A 1 101 ? -10.500 11.856 10.531 1.00 92.12 101 ARG A CA 1
ATOM 789 C C . ARG A 1 101 ? -9.239 11.348 9.834 1.00 92.12 101 ARG A C 1
ATOM 791 O O . ARG A 1 101 ? -8.883 11.871 8.784 1.00 92.12 101 ARG A O 1
ATOM 798 N N . GLN A 1 102 ? -8.561 10.351 10.400 1.00 87.06 102 GLN A N 1
ATOM 799 C CA . GLN A 1 102 ? -7.388 9.748 9.763 1.00 87.06 102 GLN A CA 1
ATOM 800 C C . GLN A 1 102 ? -7.765 9.017 8.470 1.00 87.06 102 GLN A C 1
ATOM 802 O O . GLN A 1 102 ? -7.092 9.206 7.462 1.00 87.06 102 GLN A O 1
ATOM 807 N N . ILE A 1 103 ? -8.870 8.265 8.472 1.00 88.31 103 ILE A N 1
ATOM 808 C CA . ILE A 1 103 ? -9.402 7.623 7.261 1.00 88.31 103 ILE A CA 1
ATOM 809 C C . ILE A 1 103 ? -9.776 8.680 6.214 1.00 88.31 103 ILE A C 1
ATOM 811 O O . ILE A 1 103 ? -9.338 8.577 5.073 1.00 88.31 103 ILE A O 1
ATOM 815 N N . ALA A 1 104 ? -10.500 9.733 6.608 1.00 88.75 104 ALA A N 1
ATOM 816 C CA . ALA A 1 104 ? -10.894 10.812 5.700 1.00 88.75 104 ALA A CA 1
ATOM 817 C C . ALA A 1 104 ? -9.685 11.464 5.008 1.00 88.75 104 ALA A C 1
ATOM 819 O O . ALA A 1 104 ? -9.700 11.633 3.796 1.00 88.75 104 ALA A O 1
ATOM 820 N N . ARG A 1 105 ? -8.595 11.731 5.741 1.00 86.94 105 ARG A N 1
ATOM 821 C CA . ARG A 1 105 ? -7.348 12.269 5.163 1.00 86.94 105 ARG A CA 1
ATOM 822 C C . ARG A 1 105 ? -6.682 11.317 4.167 1.00 86.94 105 ARG A C 1
ATOM 824 O O . ARG A 1 105 ? -6.068 11.772 3.207 1.00 86.94 105 ARG A O 1
ATOM 831 N N . LEU A 1 106 ? -6.766 10.005 4.399 1.00 84.25 106 LEU A N 1
ATOM 832 C CA . LEU A 1 106 ? -6.227 9.008 3.469 1.00 84.25 106 LEU A CA 1
ATOM 833 C C . LEU A 1 106 ? -7.060 8.916 2.180 1.00 84.25 106 LEU A C 1
ATOM 835 O O . LEU A 1 106 ? -6.478 8.674 1.125 1.00 84.25 106 LEU A O 1
ATOM 839 N N . MET A 1 107 ? -8.377 9.133 2.269 1.00 82.94 107 MET A N 1
ATOM 840 C CA . MET A 1 107 ? -9.302 9.135 1.126 1.00 82.94 107 MET A CA 1
ATOM 841 C C . MET A 1 107 ? -9.279 10.461 0.349 1.00 82.94 107 MET A C 1
ATOM 843 O O . MET A 1 107 ? -9.331 10.455 -0.870 1.00 82.94 107 MET A O 1
ATOM 847 N N . GLU A 1 108 ? -9.143 11.610 1.012 1.00 83.06 108 GLU A N 1
ATOM 848 C CA . GLU A 1 108 ? -9.066 12.922 0.344 1.00 83.06 108 GLU A CA 1
ATOM 849 C C . GLU A 1 108 ? -7.803 13.049 -0.527 1.00 83.06 108 GLU A C 1
ATOM 851 O O . GLU A 1 108 ? -7.852 13.549 -1.649 1.00 83.06 108 GLU A O 1
ATOM 856 N N . GLY A 1 109 ? -6.684 12.467 -0.082 1.00 69.56 109 GLY A N 1
ATOM 857 C CA . GLY A 1 109 ? -5.477 12.320 -0.902 1.00 69.56 109 GLY A CA 1
ATOM 858 C C . GLY A 1 109 ? -5.596 11.323 -2.070 1.00 69.56 109 GLY A C 1
ATOM 859 O O . GLY A 1 109 ? -4.585 11.038 -2.716 1.00 69.56 109 GLY A O 1
ATOM 860 N N . GLU A 1 110 ? -6.763 10.711 -2.296 1.00 61.38 110 GLU A N 1
ATOM 861 C CA . GLU A 1 110 ? -7.105 9.897 -3.477 1.00 61.38 110 GLU A CA 1
ATOM 862 C C . GLU A 1 110 ? -7.871 10.709 -4.531 1.00 61.38 110 GLU A C 1
ATOM 864 O O . GLU A 1 110 ? -7.656 10.496 -5.718 1.00 61.38 110 GLU A O 1
ATOM 869 N N . SER A 1 111 ? -8.714 11.661 -4.117 1.00 59.44 111 SER A N 1
ATOM 870 C CA . SER A 1 111 ? -9.499 12.507 -5.030 1.00 59.44 111 SER A CA 1
ATOM 871 C C . SER A 1 111 ? -8.690 13.597 -5.745 1.00 59.44 111 SER A C 1
ATOM 873 O O . SER A 1 111 ? -9.144 14.100 -6.768 1.00 59.44 111 SER A O 1
ATOM 875 N N . ASP A 1 112 ? -7.505 13.942 -5.232 1.00 55.41 112 ASP A N 1
ATOM 876 C CA . ASP A 1 112 ? -6.652 15.034 -5.737 1.00 55.41 112 ASP A CA 1
ATOM 877 C C . ASP A 1 112 ? -5.547 14.583 -6.727 1.00 55.41 112 ASP A C 1
ATOM 879 O O . ASP A 1 112 ? -4.675 15.375 -7.093 1.00 55.41 112 ASP A O 1
ATOM 883 N N . THR A 1 113 ? -5.543 13.315 -7.170 1.00 47.25 113 THR A N 1
ATOM 884 C CA . THR A 1 113 ? -4.548 12.759 -8.121 1.00 47.25 113 THR A CA 1
ATOM 885 C C . THR A 1 113 ? -5.188 12.070 -9.310 1.00 47.25 113 THR A C 1
ATOM 887 O O . THR A 1 113 ? -4.628 12.190 -10.424 1.00 47.25 113 THR A O 1
#